Protein AF-A0A662EIA3-F1 (afdb_monomer_lite)

Sequence (96 aa):
MPPRAELRLPVKLLASPLQTQLIGSLAEPVLAAFEEATGVVLVPTEDLPPGPGIAALLLTGGTEARLLELAADTPGPVLVLTHGAHNSLPAGLEAV

pLDDT: mean 76.63, std 13.7, range [41.69, 92.19]

Radius of gyration: 13.6 Å; chains: 1; bounding box: 35×29×40 Å

Structure (mmCIF, N/CA/C/O backbone):
data_AF-A0A662EIA3-F1
#
_entry.id   AF-A0A662EIA3-F1
#
loop_
_atom_site.group_PDB
_atom_site.id
_atom_site.type_symbol
_atom_site.label_atom_id
_atom_site.label_alt_id
_atom_site.label_comp_id
_atom_site.label_asym_id
_atom_site.label_entity_id
_atom_site.label_seq_id
_atom_site.pdbx_PDB_ins_code
_atom_site.Cartn_x
_atom_site.Cartn_y
_atom_site.Cartn_z
_atom_site.occupancy
_atom_site.B_iso_or_equiv
_atom_site.auth_seq_id
_atom_site.auth_comp_id
_atom_site.auth_asym_id
_atom_site.auth_atom_id
_atom_site.pdbx_PDB_model_num
ATOM 1 N N . MET A 1 1 ? -18.041 9.615 25.313 1.00 44.53 1 MET A N 1
ATOM 2 C CA . MET A 1 1 ? -17.518 8.989 24.080 1.00 44.53 1 MET A CA 1
ATOM 3 C C . MET A 1 1 ? -16.318 8.158 24.498 1.00 44.53 1 MET A C 1
ATOM 5 O O . MET A 1 1 ? -15.474 8.728 25.182 1.00 44.53 1 MET A O 1
ATOM 9 N N . PRO A 1 2 ? -16.255 6.847 24.217 1.00 41.69 2 PRO A N 1
ATOM 10 C CA . PRO A 1 2 ? -15.026 6.101 24.470 1.00 41.69 2 PRO A CA 1
ATOM 11 C C . PRO A 1 2 ? -13.897 6.711 23.619 1.00 41.69 2 PRO A C 1
ATOM 13 O O . PRO A 1 2 ? -14.193 7.262 22.551 1.00 41.69 2 PRO A O 1
ATOM 16 N N . PRO A 1 3 ? -12.632 6.672 24.070 1.00 47.91 3 PRO A N 1
ATOM 17 C CA . PRO A 1 3 ? -11.518 7.096 23.231 1.00 47.91 3 PRO A CA 1
ATOM 18 C C . PRO A 1 3 ? -11.550 6.267 21.941 1.00 47.91 3 PRO A C 1
ATOM 20 O O . PRO A 1 3 ? -11.657 5.040 22.000 1.00 47.91 3 PRO A O 1
ATOM 23 N N . ARG A 1 4 ? -11.532 6.927 20.773 1.00 55.84 4 ARG A N 1
ATOM 24 C CA . ARG A 1 4 ? -11.320 6.232 19.497 1.00 55.84 4 ARG A CA 1
ATOM 25 C C . ARG A 1 4 ? -9.987 5.503 19.637 1.00 55.84 4 ARG A C 1
ATOM 27 O O . ARG A 1 4 ? -8.972 6.158 19.850 1.00 55.84 4 ARG A O 1
ATOM 34 N N . ALA A 1 5 ? -10.000 4.173 19.575 1.00 60.19 5 ALA A N 1
ATOM 35 C CA . ALA A 1 5 ? -8.766 3.423 19.408 1.00 60.19 5 ALA A CA 1
ATOM 36 C C . ALA A 1 5 ? -8.057 3.984 18.167 1.00 60.19 5 ALA A C 1
ATOM 38 O O . ALA A 1 5 ? -8.714 4.170 17.140 1.00 60.19 5 ALA A O 1
ATOM 39 N N . GLU A 1 6 ? -6.767 4.306 18.275 1.00 70.25 6 GLU A N 1
ATOM 40 C CA . GLU A 1 6 ? -5.963 4.667 17.107 1.00 70.25 6 GLU A CA 1
ATOM 41 C C . GLU A 1 6 ? -6.092 3.540 16.079 1.00 70.25 6 GLU A C 1
ATOM 43 O O . GLU A 1 6 ? -5.697 2.400 16.334 1.00 70.25 6 GLU A O 1
ATOM 48 N N . LEU A 1 7 ? -6.699 3.843 14.933 1.00 86.81 7 LEU A N 1
ATOM 49 C CA . LEU A 1 7 ? -6.822 2.895 13.837 1.00 86.81 7 LEU A CA 1
ATOM 50 C C . LEU A 1 7 ? -5.465 2.838 13.144 1.00 86.81 7 LEU A C 1
ATOM 52 O O . LEU A 1 7 ? -5.065 3.786 12.474 1.00 86.81 7 LEU A O 1
ATOM 56 N N . ARG A 1 8 ? -4.742 1.737 13.349 1.00 88.75 8 ARG A N 1
ATOM 57 C CA . ARG A 1 8 ? -3.418 1.502 12.767 1.00 88.75 8 ARG A CA 1
ATOM 58 C C . ARG A 1 8 ? -3.542 0.452 11.672 1.00 88.75 8 ARG A C 1
ATOM 60 O O . ARG A 1 8 ? -4.028 -0.646 11.938 1.00 88.75 8 ARG A O 1
ATOM 67 N N . LEU A 1 9 ? -3.104 0.782 10.463 1.00 88.19 9 LEU A N 1
ATOM 68 C CA . LEU A 1 9 ? -3.166 -0.097 9.297 1.00 88.19 9 LEU A CA 1
ATOM 69 C C . LEU A 1 9 ? -1.744 -0.445 8.835 1.00 88.19 9 LEU A C 1
ATOM 71 O O . LEU A 1 9 ? -1.041 0.442 8.347 1.00 88.19 9 LEU A O 1
ATOM 75 N N . PRO A 1 10 ? -1.300 -1.708 8.973 1.00 89.19 10 PRO A N 1
ATOM 76 C CA . PRO A 1 10 ? -0.049 -2.165 8.381 1.00 89.19 10 PRO A CA 1
ATOM 77 C C . PRO A 1 10 ? -0.079 -1.994 6.861 1.00 89.19 10 PRO A C 1
ATOM 79 O O . PRO A 1 10 ? -1.048 -2.391 6.213 1.00 89.19 10 PRO A O 1
ATOM 82 N N . VAL A 1 11 ? 0.976 -1.412 6.293 1.00 90.44 11 VAL A N 1
ATOM 83 C CA . VAL A 1 11 ? 1.074 -1.159 4.854 1.00 90.44 11 VAL A CA 1
ATOM 84 C C . VAL A 1 11 ? 2.456 -1.517 4.328 1.00 90.44 11 VAL A C 1
ATOM 86 O O . VAL A 1 11 ? 3.470 -1.168 4.930 1.00 90.44 11 VAL A O 1
ATOM 89 N N . LYS A 1 12 ? 2.512 -2.184 3.176 1.00 90.88 12 LYS A N 1
ATOM 90 C CA . LYS A 1 12 ? 3.774 -2.429 2.472 1.00 90.88 12 LYS A CA 1
ATOM 91 C C . LYS A 1 12 ? 4.075 -1.284 1.522 1.00 90.88 12 LYS A C 1
ATOM 93 O O . LYS A 1 12 ? 3.262 -0.957 0.658 1.00 90.88 12 LYS A O 1
ATOM 98 N N . LEU A 1 13 ? 5.243 -0.668 1.681 1.00 89.31 13 LEU A N 1
ATOM 99 C CA . LEU A 1 13 ? 5.680 0.403 0.792 1.00 89.31 13 LEU A CA 1
ATOM 100 C C . LEU A 1 13 ? 6.231 -0.198 -0.499 1.00 89.31 13 LEU A C 1
ATOM 102 O O . LEU A 1 13 ? 7.204 -0.953 -0.492 1.00 89.31 13 LEU A O 1
ATOM 106 N N . LEU A 1 14 ? 5.615 0.158 -1.621 1.00 87.44 14 LEU A N 1
ATOM 107 C CA . LEU A 1 14 ? 6.063 -0.240 -2.944 1.00 87.44 14 LEU A CA 1
ATOM 108 C C . LEU A 1 14 ? 6.651 0.971 -3.664 1.00 87.44 14 LEU A C 1
ATOM 110 O O . LEU A 1 14 ? 5.987 1.980 -3.908 1.00 87.44 14 LEU A O 1
ATOM 114 N N . ALA A 1 15 ? 7.926 0.851 -4.018 1.00 84.62 15 ALA A N 1
ATOM 115 C CA . ALA A 1 15 ? 8.647 1.827 -4.816 1.00 84.62 15 ALA A CA 1
ATOM 116 C C . ALA A 1 15 ? 9.620 1.130 -5.776 1.00 84.62 15 ALA A C 1
ATOM 118 O O . ALA A 1 15 ? 10.026 -0.017 -5.548 1.00 84.62 15 ALA A O 1
ATOM 119 N N . SER A 1 16 ? 9.989 1.831 -6.846 1.00 78.94 16 SER A N 1
ATOM 120 C CA . SER A 1 16 ? 10.963 1.368 -7.825 1.00 78.94 16 SER A CA 1
ATOM 121 C C . SER A 1 16 ? 12.317 1.072 -7.162 1.00 78.94 16 SER A C 1
ATOM 123 O O . SER A 1 16 ? 12.809 1.889 -6.375 1.00 78.94 16 SER A O 1
ATOM 125 N N . PRO A 1 17 ? 12.982 -0.042 -7.520 1.00 67.38 17 PRO A N 1
ATOM 126 C CA . PRO A 1 17 ? 14.313 -0.373 -7.012 1.00 67.38 17 PRO A CA 1
ATOM 127 C C . PRO A 1 17 ? 15.406 0.600 -7.489 1.00 67.38 17 PRO A C 1
ATOM 129 O O . PRO A 1 17 ? 16.508 0.594 -6.948 1.00 67.38 17 PRO A O 1
ATOM 132 N N . LEU A 1 18 ? 15.115 1.458 -8.474 1.00 61.88 18 LEU A N 1
ATOM 133 C CA . LEU A 1 18 ? 16.062 2.434 -9.024 1.00 61.88 18 LEU A CA 1
ATOM 134 C C . LEU A 1 18 ? 16.305 3.644 -8.104 1.00 61.88 18 LEU A C 1
ATOM 136 O O . LEU A 1 18 ? 17.228 4.415 -8.354 1.00 61.88 18 LEU A O 1
ATOM 140 N N . GLN A 1 19 ? 15.489 3.835 -7.060 1.00 60.75 19 GLN A N 1
ATOM 141 C CA . GLN A 1 19 ? 15.546 5.010 -6.178 1.00 60.75 19 GLN A CA 1
ATOM 142 C C . GLN A 1 19 ? 15.471 4.651 -4.685 1.00 60.75 19 GLN A C 1
ATOM 144 O O . GLN A 1 19 ? 14.747 5.275 -3.911 1.00 60.75 19 GLN A O 1
ATOM 149 N N . THR A 1 20 ? 16.255 3.665 -4.246 1.00 59.12 20 THR A N 1
ATOM 150 C CA . THR A 1 20 ? 16.279 3.200 -2.843 1.00 59.12 20 THR A CA 1
ATOM 151 C C . THR A 1 20 ? 16.585 4.295 -1.815 1.00 59.12 20 THR A C 1
ATOM 153 O O . THR A 1 20 ? 16.078 4.231 -0.700 1.00 59.12 20 THR A O 1
ATOM 156 N N . GLN A 1 21 ? 17.347 5.333 -2.177 1.00 56.94 21 GLN A N 1
ATOM 157 C CA . GLN A 1 21 ? 17.687 6.443 -1.271 1.00 56.94 21 GLN A CA 1
ATOM 158 C C . GLN A 1 21 ? 16.560 7.474 -1.065 1.00 56.94 21 GLN A C 1
ATOM 160 O O . GLN A 1 21 ? 16.672 8.310 -0.174 1.00 56.94 21 GLN A O 1
ATOM 165 N N . LEU A 1 22 ? 15.476 7.428 -1.850 1.00 65.00 22 LEU A N 1
ATOM 166 C CA . LEU A 1 22 ? 14.403 8.439 -1.834 1.00 65.00 22 LEU A CA 1
ATOM 167 C C . LEU A 1 22 ? 13.084 7.934 -1.229 1.00 65.00 22 LEU A C 1
ATOM 169 O O . LEU A 1 22 ? 12.128 8.693 -1.118 1.00 65.00 22 LEU A O 1
ATOM 173 N N . ILE A 1 23 ? 13.004 6.665 -0.820 1.00 69.38 23 ILE A N 1
ATOM 174 C CA . ILE A 1 23 ? 11.741 6.080 -0.344 1.00 69.38 23 ILE A CA 1
ATOM 175 C C . ILE A 1 23 ? 11.291 6.735 0.967 1.00 69.38 23 ILE A C 1
ATOM 177 O O . ILE A 1 23 ? 10.122 7.079 1.092 1.00 69.38 23 ILE A O 1
ATOM 181 N N . GLY A 1 24 ? 12.209 6.961 1.913 1.00 65.75 24 GLY A N 1
ATOM 182 C CA . GLY A 1 24 ? 11.883 7.601 3.194 1.00 65.75 24 GLY A CA 1
ATOM 183 C C . GLY A 1 24 ? 11.367 9.032 3.024 1.00 65.75 24 GLY A C 1
ATOM 184 O O . GLY A 1 24 ? 10.310 9.373 3.548 1.00 65.75 24 GLY A O 1
ATOM 185 N N . SER A 1 25 ? 12.049 9.838 2.203 1.00 75.06 25 SER A N 1
ATOM 186 C CA . SER A 1 25 ? 11.655 11.227 1.937 1.00 75.06 25 SER A CA 1
ATOM 187 C C . SER A 1 25 ? 10.351 11.356 1.144 1.00 75.06 25 SER A C 1
ATOM 189 O O . SER A 1 25 ? 9.684 12.383 1.241 1.00 75.06 25 SER A O 1
ATOM 191 N N . LEU A 1 26 ? 9.974 10.331 0.373 1.00 78.56 26 LEU A N 1
ATOM 192 C CA . LEU A 1 26 ? 8.685 10.265 -0.321 1.00 78.56 26 LEU A CA 1
ATOM 193 C C . LEU A 1 26 ? 7.562 9.717 0.566 1.00 78.56 26 LEU A C 1
ATOM 195 O O . LEU A 1 26 ? 6.419 10.142 0.426 1.00 78.56 26 LEU A O 1
ATOM 199 N N . ALA A 1 27 ? 7.860 8.773 1.458 1.00 85.31 27 ALA A N 1
ATOM 200 C CA . ALA A 1 27 ? 6.855 8.121 2.288 1.00 85.31 27 ALA A CA 1
ATOM 201 C C . ALA A 1 27 ? 6.341 9.041 3.401 1.00 85.31 27 ALA A C 1
ATOM 203 O O . ALA A 1 27 ? 5.130 9.151 3.574 1.00 85.31 27 ALA A O 1
ATOM 204 N N . GLU A 1 28 ? 7.232 9.718 4.132 1.00 87.81 28 GLU A N 1
ATOM 205 C CA . GLU A 1 28 ? 6.861 10.520 5.309 1.00 87.81 28 GLU A CA 1
ATOM 206 C C . GLU A 1 28 ? 5.756 11.557 5.029 1.00 87.81 28 GLU A C 1
ATOM 208 O O . GLU A 1 28 ? 4.760 11.552 5.759 1.00 87.81 28 GLU A O 1
ATOM 213 N N . PRO A 1 29 ? 5.835 12.388 3.966 1.00 86.19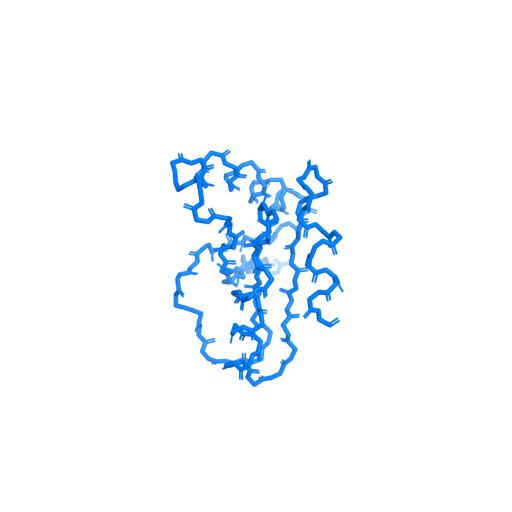 29 PRO A N 1
ATOM 214 C CA . PRO A 1 29 ? 4.787 13.367 3.684 1.00 86.19 29 PRO A CA 1
ATOM 215 C C . PRO A 1 29 ? 3.441 12.715 3.352 1.00 86.19 29 PRO A C 1
ATOM 217 O O . PRO A 1 29 ? 2.393 13.232 3.730 1.00 86.19 29 PRO A O 1
ATOM 220 N N . VAL A 1 30 ? 3.462 11.571 2.660 1.00 87.19 30 VAL A N 1
ATOM 221 C CA . VAL A 1 30 ? 2.248 10.846 2.258 1.00 87.19 30 VAL A CA 1
ATOM 222 C C . VAL A 1 30 ? 1.572 10.204 3.467 1.00 87.19 30 VAL A C 1
ATOM 224 O O . VAL A 1 30 ? 0.354 10.295 3.604 1.00 87.19 30 VAL A O 1
ATOM 227 N N . LEU A 1 31 ? 2.353 9.586 4.358 1.00 90.12 31 LEU A N 1
ATOM 228 C CA . LEU A 1 31 ? 1.850 8.978 5.592 1.00 90.12 31 LEU A CA 1
ATOM 229 C C . LEU A 1 31 ? 1.231 10.041 6.509 1.00 90.12 31 LEU A C 1
ATOM 231 O O . LEU A 1 31 ? 0.107 9.857 6.971 1.00 90.12 31 LEU A O 1
ATOM 235 N N . ALA A 1 32 ? 1.923 11.169 6.703 1.00 89.88 32 ALA A N 1
ATOM 236 C CA . ALA A 1 32 ? 1.435 12.277 7.520 1.00 89.88 32 ALA A CA 1
ATOM 237 C C . ALA A 1 32 ? 0.145 12.886 6.952 1.00 89.88 32 ALA A C 1
ATOM 239 O O . ALA A 1 32 ? -0.825 13.066 7.684 1.00 89.88 32 ALA A O 1
ATOM 240 N N . ALA A 1 33 ? 0.096 13.140 5.639 1.00 88.50 33 ALA A N 1
ATOM 241 C CA . ALA A 1 33 ? -1.099 13.680 4.992 1.00 88.50 33 ALA A CA 1
ATOM 242 C C . ALA A 1 33 ? -2.296 12.718 5.080 1.00 88.50 33 ALA A C 1
ATOM 244 O O . ALA A 1 33 ? -3.434 13.154 5.261 1.00 88.50 33 ALA A O 1
ATOM 245 N N . PHE A 1 34 ? -2.060 11.407 4.970 1.00 89.31 34 PHE A N 1
ATOM 246 C CA . PHE A 1 34 ? -3.113 10.404 5.122 1.00 89.31 34 PHE A CA 1
ATOM 247 C C . PHE A 1 34 ? -3.649 10.358 6.556 1.00 89.31 34 PHE A C 1
ATOM 249 O O . PHE A 1 34 ? -4.867 10.328 6.751 1.00 89.31 34 PHE A O 1
ATOM 256 N N . GLU A 1 35 ? -2.764 10.383 7.554 1.00 91.94 35 GLU A N 1
ATOM 257 C CA . GLU A 1 35 ? -3.150 10.426 8.966 1.00 91.94 35 GLU A CA 1
ATOM 258 C C . GLU A 1 35 ? -3.947 11.694 9.284 1.00 91.94 35 GLU A C 1
ATOM 260 O O . GLU A 1 35 ? -5.029 11.601 9.861 1.00 91.94 35 GLU A O 1
ATOM 265 N N . GLU A 1 36 ? -3.483 12.863 8.842 1.00 90.56 36 GLU A N 1
ATOM 266 C CA . GLU A 1 36 ? -4.181 14.137 9.042 1.00 90.56 36 GLU A CA 1
ATOM 267 C C . GLU A 1 36 ? -5.587 14.125 8.421 1.00 90.56 36 GLU A C 1
ATOM 269 O O . GLU A 1 36 ? -6.554 14.571 9.041 1.00 90.56 36 GLU A O 1
ATOM 274 N N . ALA A 1 37 ? -5.727 13.567 7.215 1.00 89.00 37 ALA A N 1
ATOM 275 C CA . ALA A 1 37 ? -6.997 13.540 6.497 1.00 89.00 37 ALA A CA 1
ATOM 276 C C . ALA A 1 37 ? -8.000 12.506 7.039 1.00 89.00 37 ALA A C 1
ATOM 278 O O . ALA A 1 37 ? -9.211 12.704 6.920 1.00 89.00 37 ALA A O 1
ATOM 279 N N . THR A 1 38 ? -7.526 11.385 7.593 1.00 89.25 38 THR A N 1
ATOM 280 C CA . THR A 1 38 ? -8.381 10.222 7.909 1.00 89.25 38 THR A CA 1
ATOM 281 C C . THR A 1 38 ? -8.426 9.858 9.392 1.00 89.25 38 THR A C 1
ATOM 283 O O . THR A 1 38 ? -9.359 9.180 9.832 1.00 89.25 38 THR A O 1
ATOM 286 N N . GLY A 1 39 ? -7.435 10.287 10.175 1.00 90.19 39 GLY A N 1
ATOM 287 C CA . GLY A 1 39 ? -7.185 9.815 11.536 1.00 90.19 39 GLY A CA 1
ATOM 288 C C . GLY A 1 39 ? -6.698 8.362 11.616 1.00 90.19 39 GLY A C 1
ATOM 289 O O . GLY A 1 39 ? -6.744 7.775 12.697 1.00 90.19 39 GLY A O 1
ATOM 290 N N . VAL A 1 40 ? -6.294 7.756 10.492 1.00 90.62 40 VAL A N 1
ATOM 291 C CA . VAL A 1 40 ? -5.746 6.394 10.418 1.00 90.62 40 VAL A CA 1
ATOM 292 C C . VAL A 1 40 ? -4.234 6.469 10.246 1.00 90.62 40 VAL A C 1
ATOM 294 O O . VAL A 1 40 ? -3.737 7.092 9.311 1.00 90.62 40 VAL A O 1
ATOM 297 N N . VAL A 1 41 ? -3.503 5.773 11.111 1.00 92.19 41 VAL A N 1
ATOM 298 C CA . VAL A 1 41 ? -2.043 5.690 11.046 1.00 92.19 41 VAL A CA 1
ATOM 299 C C . VAL A 1 41 ? -1.657 4.536 10.130 1.00 92.19 41 VAL A C 1
ATOM 301 O O . VAL A 1 41 ? -1.863 3.365 10.464 1.00 92.19 41 VAL A O 1
ATOM 304 N N . LEU A 1 42 ? -1.075 4.851 8.977 1.00 90.94 42 LEU A N 1
ATOM 305 C CA . LEU A 1 42 ? -0.428 3.853 8.132 1.00 90.94 42 LEU A CA 1
ATOM 306 C C . LEU A 1 42 ? 0.909 3.460 8.766 1.00 90.94 42 LEU A C 1
ATOM 308 O O . LEU A 1 42 ? 1.746 4.316 9.041 1.00 90.94 42 LEU A O 1
ATOM 312 N N . VAL A 1 43 ? 1.113 2.167 9.006 1.00 91.00 43 VAL A N 1
ATOM 313 C CA . VAL A 1 43 ? 2.324 1.631 9.638 1.00 91.00 43 VAL A CA 1
ATOM 314 C C . VAL A 1 43 ? 3.127 0.871 8.583 1.00 91.00 43 VAL A C 1
ATOM 316 O O . VAL A 1 43 ? 2.756 -0.260 8.258 1.00 91.00 43 VAL A O 1
ATOM 319 N N . PRO A 1 44 ? 4.205 1.461 8.031 1.00 90.19 44 PRO A N 1
ATOM 320 C CA . PRO A 1 44 ? 5.087 0.770 7.101 1.00 90.19 44 PRO A CA 1
ATOM 321 C C . PRO A 1 44 ? 5.600 -0.542 7.688 1.00 90.19 44 PRO A C 1
ATOM 323 O O . PRO A 1 44 ? 6.096 -0.576 8.816 1.00 90.19 44 PRO A O 1
ATOM 326 N N . THR A 1 45 ? 5.476 -1.625 6.928 1.00 87.44 45 THR A N 1
ATOM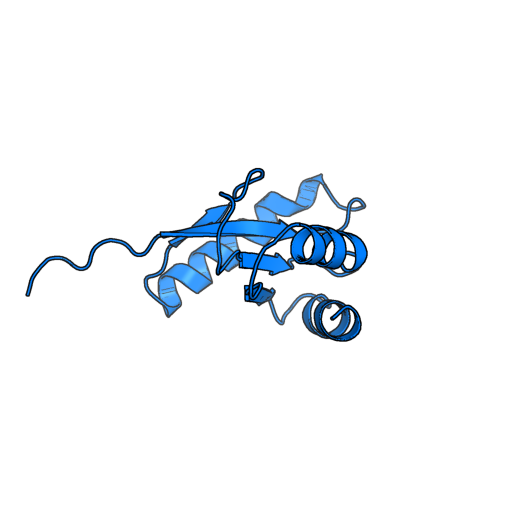 327 C CA . THR A 1 45 ? 5.962 -2.938 7.338 1.00 87.44 45 THR A CA 1
ATOM 328 C C . THR A 1 45 ? 6.458 -3.739 6.138 1.00 87.44 45 THR A C 1
ATOM 330 O O . THR A 1 45 ? 5.877 -3.682 5.052 1.00 87.44 45 THR A O 1
ATOM 333 N N . GLU A 1 46 ? 7.541 -4.488 6.334 1.00 81.25 46 GLU A N 1
ATOM 334 C CA . GLU A 1 46 ? 8.065 -5.417 5.324 1.00 81.25 46 GLU A CA 1
ATOM 335 C C . GLU A 1 46 ? 7.270 -6.730 5.318 1.00 81.25 46 GLU A C 1
ATOM 337 O O . GLU A 1 46 ? 6.946 -7.269 4.249 1.00 81.25 46 GLU A O 1
ATOM 342 N N . ASP A 1 47 ? 6.896 -7.169 6.524 1.00 78.56 47 ASP A N 1
ATOM 343 C CA . ASP A 1 47 ? 6.182 -8.406 6.815 1.00 78.56 47 ASP A CA 1
ATOM 344 C C . ASP A 1 47 ? 4.732 -8.091 7.171 1.00 78.56 47 ASP A C 1
ATOM 346 O O . ASP A 1 47 ? 4.378 -7.790 8.314 1.00 78.56 47 ASP A O 1
ATOM 350 N N . LEU A 1 48 ? 3.871 -8.132 6.158 1.00 75.25 48 LEU A N 1
ATOM 351 C CA . LEU A 1 48 ? 2.442 -7.998 6.381 1.00 75.25 48 LEU A CA 1
ATOM 352 C C . LEU A 1 48 ? 1.915 -9.270 7.053 1.00 75.25 48 LEU A C 1
ATOM 354 O O . LEU A 1 48 ? 2.221 -10.373 6.590 1.00 75.25 48 LEU A O 1
ATOM 358 N N . PRO A 1 49 ? 1.117 -9.148 8.127 1.00 71.25 49 PRO A N 1
ATOM 359 C CA . PRO A 1 49 ? 0.515 -10.315 8.743 1.00 71.25 49 PRO A CA 1
ATOM 360 C C . PRO A 1 49 ? -0.389 -11.017 7.719 1.00 71.25 49 PRO A C 1
ATOM 362 O O . PRO A 1 49 ? -1.156 -10.345 7.023 1.00 71.25 49 PRO A O 1
ATOM 365 N N . PRO A 1 50 ? -0.333 -12.356 7.624 1.00 66.31 50 PRO A N 1
ATOM 366 C CA . PRO A 1 50 ? -1.212 -13.097 6.734 1.00 66.31 50 PRO A CA 1
ATOM 367 C C . PRO A 1 50 ? -2.664 -12.885 7.167 1.00 66.31 50 PRO A C 1
ATOM 369 O O . PRO A 1 50 ? -3.022 -13.103 8.326 1.00 66.31 50 PRO A O 1
ATOM 372 N N . GLY A 1 51 ? -3.508 -12.451 6.236 1.00 63.38 51 GLY A N 1
ATOM 373 C CA . GLY A 1 51 ? -4.915 -12.198 6.511 1.00 63.38 51 GLY A CA 1
ATOM 374 C C . GLY A 1 51 ? -5.582 -11.330 5.445 1.00 63.38 51 GLY A C 1
ATOM 375 O O . GLY A 1 51 ? -4.901 -10.743 4.604 1.00 63.38 51 GLY A O 1
ATOM 376 N N . PRO A 1 52 ? -6.922 -11.250 5.462 1.00 60.72 52 PRO A N 1
ATOM 377 C CA . PRO A 1 52 ? -7.663 -10.400 4.542 1.00 60.72 52 PRO A CA 1
ATOM 378 C C . PRO A 1 52 ? -7.394 -8.918 4.830 1.00 60.72 52 PRO A C 1
ATOM 380 O O . PRO A 1 52 ? -7.280 -8.516 5.988 1.00 60.72 52 PRO A O 1
ATOM 383 N N . GLY A 1 53 ? -7.370 -8.092 3.780 1.00 65.06 53 GLY A N 1
ATOM 384 C CA . GLY A 1 53 ? -7.250 -6.638 3.926 1.00 65.06 53 GLY A CA 1
ATOM 385 C C . GLY A 1 53 ? -5.814 -6.130 4.046 1.00 65.06 53 GLY A C 1
ATOM 386 O O . GLY A 1 53 ? -5.573 -5.120 4.706 1.00 65.06 53 GLY A O 1
ATOM 387 N N . ILE A 1 54 ? -4.865 -6.811 3.403 1.00 81.31 54 ILE A N 1
ATOM 388 C CA . ILE A 1 54 ? -3.499 -6.314 3.240 1.00 81.31 54 ILE A CA 1
ATOM 389 C C . ILE A 1 54 ? -3.509 -5.005 2.442 1.00 81.31 54 ILE A C 1
ATOM 391 O O . ILE A 1 54 ? -4.156 -4.920 1.399 1.00 81.31 54 ILE A O 1
ATOM 395 N N . ALA A 1 55 ? -2.769 -3.999 2.917 1.00 88.12 55 ALA A N 1
ATOM 396 C CA . ALA A 1 55 ? -2.612 -2.722 2.233 1.00 88.12 55 ALA A CA 1
ATOM 397 C C . ALA A 1 55 ? -1.213 -2.568 1.617 1.00 88.12 55 ALA A C 1
ATOM 399 O O . ALA A 1 55 ? -0.197 -2.862 2.253 1.00 88.12 55 ALA A O 1
ATOM 400 N N . ALA A 1 56 ? -1.157 -2.035 0.400 1.00 89.69 56 ALA A N 1
ATOM 401 C CA . ALA A 1 56 ? 0.066 -1.611 -0.273 1.00 89.69 56 ALA A CA 1
ATOM 402 C C . ALA A 1 56 ? -0.000 -0.113 -0.582 1.00 89.69 56 ALA A C 1
ATOM 404 O O . ALA A 1 56 ? -1.034 0.368 -1.034 1.00 89.69 56 ALA A O 1
ATOM 405 N N . LEU A 1 57 ? 1.096 0.618 -0.370 1.00 89.69 57 LEU A N 1
ATOM 406 C CA . LEU A 1 57 ? 1.221 2.029 -0.741 1.00 89.69 57 LEU A CA 1
ATOM 407 C C . LEU A 1 57 ? 2.237 2.181 -1.872 1.00 89.69 57 LEU A C 1
ATOM 409 O O . LEU A 1 57 ? 3.435 1.982 -1.672 1.00 89.69 57 LEU A O 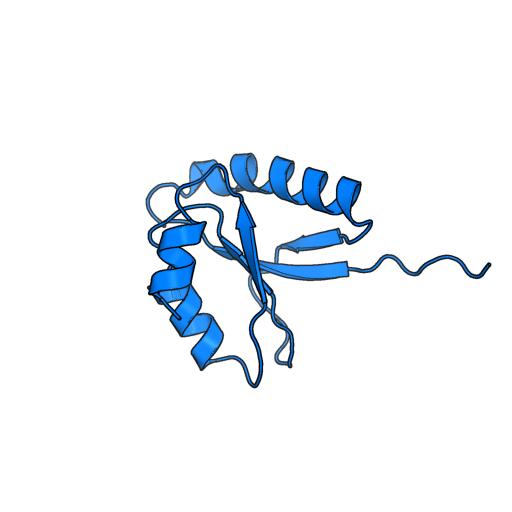1
ATOM 413 N N . LEU A 1 58 ? 1.751 2.555 -3.053 1.00 87.62 58 LEU A N 1
ATOM 414 C CA . LEU A 1 58 ? 2.554 2.757 -4.254 1.00 87.62 58 LEU A CA 1
ATOM 415 C C . LEU A 1 58 ? 3.061 4.200 -4.310 1.00 87.62 58 LEU A C 1
ATOM 417 O O . LEU A 1 58 ? 2.315 5.137 -4.616 1.00 87.62 58 LEU A O 1
ATOM 421 N N . LEU A 1 59 ? 4.357 4.371 -4.061 1.00 83.12 59 LEU A N 1
ATOM 422 C CA . LEU A 1 59 ? 5.023 5.676 -4.043 1.00 83.12 59 LEU A CA 1
ATOM 423 C C . LEU A 1 59 ? 5.575 6.077 -5.418 1.00 83.12 59 LEU A C 1
ATOM 425 O O . LEU A 1 59 ? 5.715 7.259 -5.708 1.00 83.12 59 LEU A O 1
ATOM 429 N N . THR A 1 60 ? 5.894 5.105 -6.276 1.00 79.75 60 THR A N 1
ATOM 430 C CA . THR A 1 60 ? 6.433 5.322 -7.633 1.00 79.75 60 THR A CA 1
ATOM 431 C C . THR A 1 60 ? 5.955 4.220 -8.590 1.00 79.75 60 THR A C 1
ATOM 433 O O . THR A 1 60 ? 5.446 3.190 -8.145 1.00 79.75 60 THR A O 1
ATOM 436 N N . GLY A 1 61 ? 6.075 4.445 -9.904 1.00 78.62 61 GLY A N 1
ATOM 437 C CA . GLY A 1 61 ? 5.788 3.422 -10.924 1.00 78.62 61 GLY A CA 1
ATOM 438 C C . GLY A 1 61 ? 6.876 2.343 -11.008 1.00 78.62 61 GLY A C 1
ATOM 439 O O . GLY A 1 61 ? 7.918 2.459 -10.355 1.00 78.62 61 GLY A O 1
ATOM 440 N N . GLY A 1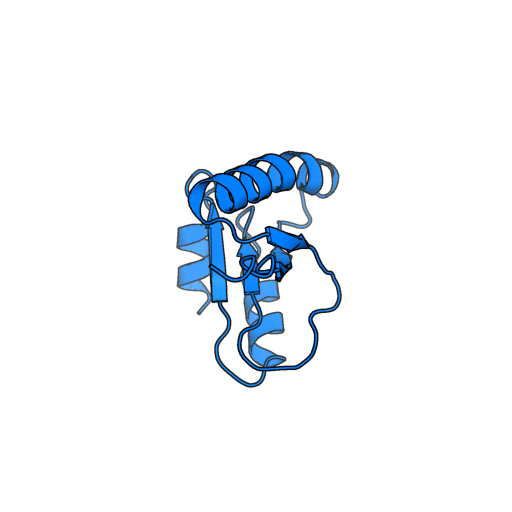 62 ? 6.659 1.299 -11.814 1.00 78.69 62 GLY A N 1
ATOM 441 C CA . GLY A 1 62 ? 7.588 0.163 -11.898 1.00 78.69 62 GLY A CA 1
ATOM 442 C C . GLY A 1 62 ? 7.472 -0.777 -10.694 1.00 78.69 62 GLY A C 1
AT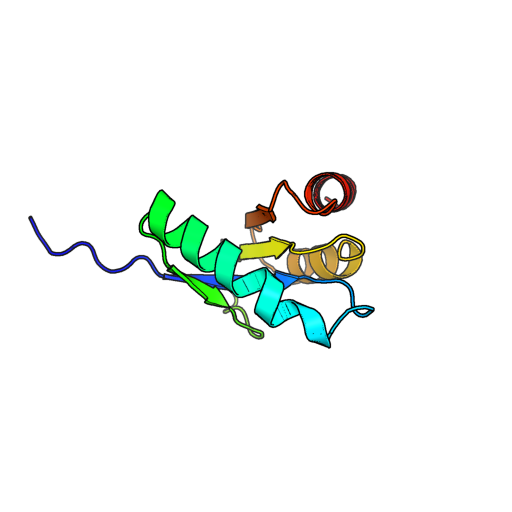OM 443 O O . GLY A 1 62 ? 8.461 -1.384 -10.277 1.00 78.69 62 GLY A O 1
ATOM 444 N N . THR A 1 63 ? 6.295 -0.814 -10.068 1.00 83.69 63 THR A N 1
ATOM 445 C CA . THR A 1 63 ? 5.990 -1.597 -8.858 1.00 83.69 63 THR A CA 1
ATOM 446 C C . THR A 1 63 ? 4.973 -2.711 -9.111 1.00 83.69 63 THR A C 1
ATOM 448 O O . THR A 1 63 ? 4.615 -3.438 -8.187 1.00 83.69 63 THR A O 1
ATOM 451 N N . GLU A 1 64 ? 4.566 -2.895 -10.365 1.00 84.25 64 GLU A N 1
ATOM 452 C CA . GLU A 1 64 ? 3.470 -3.757 -10.811 1.00 84.25 64 GLU A CA 1
ATOM 453 C C . GLU A 1 64 ? 3.739 -5.221 -10.465 1.00 84.25 64 GLU A C 1
ATOM 455 O O . GLU A 1 64 ? 2.915 -5.874 -9.832 1.00 84.25 64 GLU A O 1
ATOM 460 N N . ALA A 1 65 ? 4.940 -5.716 -10.787 1.00 85.06 65 ALA A N 1
ATOM 461 C CA . ALA A 1 65 ? 5.338 -7.087 -10.470 1.00 85.06 65 ALA A CA 1
ATOM 462 C C . ALA A 1 65 ? 5.282 -7.371 -8.958 1.00 85.06 65 ALA A C 1
ATOM 464 O O . ALA A 1 65 ? 4.778 -8.406 -8.540 1.00 85.06 65 ALA A O 1
ATOM 465 N N . ARG A 1 66 ? 5.719 -6.414 -8.129 1.00 85.94 66 ARG A N 1
ATOM 466 C CA . ARG A 1 66 ? 5.717 -6.551 -6.662 1.00 85.94 66 ARG A CA 1
ATOM 467 C C . ARG A 1 66 ? 4.305 -6.491 -6.078 1.00 85.94 66 ARG A C 1
ATOM 469 O O . ARG A 1 66 ? 4.037 -7.128 -5.063 1.00 85.94 66 ARG A O 1
ATOM 476 N N . LEU A 1 67 ? 3.414 -5.710 -6.692 1.00 86.06 67 LEU A N 1
ATOM 477 C CA . LEU A 1 67 ? 2.004 -5.672 -6.312 1.00 86.06 67 LEU A CA 1
ATOM 478 C C . LEU A 1 67 ? 1.311 -6.999 -6.652 1.00 86.06 67 LEU A C 1
ATOM 480 O O . LEU A 1 67 ? 0.560 -7.514 -5.827 1.00 86.06 67 LEU A O 1
ATOM 484 N N . LEU A 1 68 ? 1.602 -7.571 -7.824 1.00 86.56 68 LEU A N 1
ATOM 485 C CA . LEU A 1 68 ? 1.102 -8.884 -8.236 1.00 86.56 68 LEU A CA 1
ATOM 486 C C . LEU A 1 68 ? 1.602 -10.011 -7.328 1.00 86.56 68 LEU A C 1
ATOM 488 O O . LEU A 1 68 ? 0.805 -10.850 -6.921 1.00 86.56 68 LEU A O 1
ATOM 492 N N . GLU A 1 69 ? 2.888 -10.009 -6.973 1.00 87.31 69 GLU A N 1
ATOM 493 C CA . GLU A 1 69 ? 3.459 -10.947 -5.994 1.00 87.31 69 GLU A CA 1
ATOM 494 C C . GLU A 1 69 ? 2.722 -10.853 -4.652 1.00 87.31 69 GLU A C 1
ATOM 496 O O . GLU A 1 69 ? 2.262 -11.860 -4.120 1.00 87.31 69 GLU A O 1
ATOM 501 N N . LEU A 1 70 ? 2.517 -9.631 -4.146 1.00 85.62 70 LEU A N 1
ATOM 502 C CA . LEU A 1 70 ? 1.779 -9.419 -2.904 1.00 85.62 70 LEU A CA 1
ATOM 503 C C . LEU A 1 70 ? 0.337 -9.938 -2.988 1.00 85.62 70 LEU A C 1
ATOM 505 O O . LEU A 1 70 ? -0.153 -10.546 -2.037 1.00 85.62 70 LEU A O 1
ATOM 509 N N . ALA A 1 71 ? -0.349 -9.694 -4.105 1.00 84.94 71 ALA A N 1
ATOM 510 C CA . ALA A 1 71 ? -1.718 -10.151 -4.311 1.00 84.94 71 ALA A CA 1
ATOM 511 C C . ALA A 1 71 ? -1.815 -11.678 -4.425 1.00 84.94 71 ALA A C 1
ATOM 513 O O . ALA A 1 71 ? -2.739 -12.263 -3.865 1.00 84.94 71 ALA A O 1
ATOM 514 N N . ALA A 1 72 ? -0.857 -12.325 -5.093 1.00 85.25 72 ALA A N 1
ATOM 515 C CA . ALA A 1 72 ? -0.807 -13.779 -5.224 1.00 85.25 72 ALA A CA 1
ATOM 516 C C . ALA A 1 72 ? -0.649 -14.484 -3.865 1.00 85.25 72 ALA A C 1
ATOM 518 O O . ALA A 1 72 ? -1.259 -15.530 -3.641 1.00 85.25 72 ALA A O 1
ATOM 519 N N . ASP A 1 73 ? 0.113 -13.880 -2.952 1.00 80.44 73 ASP A N 1
ATOM 520 C CA . ASP A 1 73 ? 0.378 -14.421 -1.615 1.00 80.44 73 ASP A CA 1
ATOM 521 C C . ASP A 1 73 ? -0.686 -14.031 -0.570 1.00 80.44 73 ASP A C 1
ATOM 523 O O . ASP A 1 73 ? -0.642 -14.488 0.577 1.00 80.44 73 ASP A O 1
ATOM 527 N N . THR A 1 74 ? -1.669 -13.202 -0.943 1.00 77.75 74 THR A N 1
ATOM 528 C CA . THR A 1 74 ? -2.696 -12.695 -0.025 1.00 77.75 74 THR A CA 1
ATOM 529 C C . THR A 1 74 ? -4.034 -13.415 -0.215 1.00 77.75 74 THR A C 1
ATOM 531 O O . THR A 1 74 ? -4.701 -13.235 -1.235 1.00 77.75 74 THR A O 1
ATOM 534 N N . PRO A 1 75 ? -4.530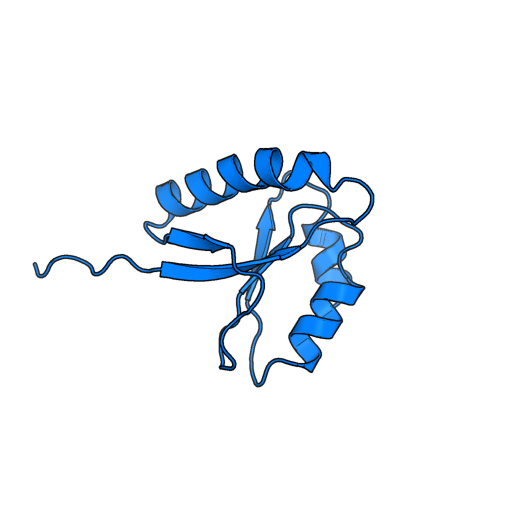 -14.163 0.788 1.00 76.94 75 PRO A N 1
ATOM 535 C CA . PRO A 1 75 ? -5.895 -14.668 0.758 1.00 76.94 75 PRO A CA 1
ATOM 536 C C . PRO A 1 75 ? -6.898 -13.523 0.990 1.00 76.94 75 PRO A C 1
ATOM 538 O O . PRO A 1 75 ? -7.163 -13.126 2.125 1.00 76.94 75 PRO A O 1
ATOM 541 N N . GLY A 1 76 ? -7.487 -13.009 -0.093 1.00 79.38 76 GLY A N 1
ATOM 542 C CA . GLY A 1 76 ? -8.559 -12.006 -0.054 1.00 79.38 76 GLY A CA 1
ATOM 543 C C . GLY A 1 76 ? -8.223 -10.711 -0.802 1.00 79.38 76 GLY A C 1
ATOM 544 O O . GLY A 1 76 ? -7.284 -10.681 -1.592 1.00 79.38 76 GLY A O 1
ATOM 545 N N . PRO A 1 77 ? -9.008 -9.636 -0.602 1.00 82.06 77 PRO A N 1
ATOM 546 C CA . PRO A 1 77 ? -8.770 -8.373 -1.289 1.00 82.06 77 PRO A CA 1
ATOM 547 C C . PRO A 1 77 ? -7.498 -7.685 -0.776 1.00 82.06 77 PRO A C 1
ATOM 549 O O . PRO A 1 77 ? -7.251 -7.640 0.434 1.00 82.06 77 PRO A O 1
ATOM 552 N N . VAL A 1 78 ? -6.752 -7.087 -1.707 1.00 84.94 78 VAL A N 1
ATOM 553 C CA . VAL A 1 78 ? -5.641 -6.171 -1.428 1.00 84.94 78 VAL A CA 1
ATOM 554 C C . VAL A 1 78 ? -6.135 -4.735 -1.577 1.00 84.94 78 VAL A C 1
ATOM 556 O O . VAL A 1 78 ? -6.735 -4.372 -2.588 1.00 84.94 78 VAL A O 1
ATOM 559 N N . LEU A 1 79 ? -5.877 -3.905 -0.570 1.00 87.19 79 LEU A N 1
ATOM 560 C CA . LEU A 1 79 ? -6.098 -2.467 -0.636 1.00 87.19 79 LEU A CA 1
ATOM 561 C C . LEU A 1 79 ? -4.876 -1.797 -1.264 1.00 87.19 79 LEU A C 1
ATOM 563 O O . LEU A 1 79 ? -3.782 -1.824 -0.704 1.00 87.19 79 LEU A O 1
ATOM 567 N N . VAL A 1 80 ? -5.074 -1.152 -2.408 1.00 86.56 80 VAL A N 1
ATOM 568 C CA . VAL A 1 80 ? -4.018 -0.406 -3.093 1.00 86.56 80 VAL A CA 1
ATOM 569 C C . VAL A 1 80 ? -4.202 1.080 -2.816 1.00 86.56 80 VAL A C 1
ATOM 571 O O . VAL A 1 80 ? -5.174 1.698 -3.244 1.00 86.56 80 VAL A O 1
ATOM 574 N N . LEU A 1 81 ? -3.258 1.647 -2.075 1.00 86.69 81 LEU A N 1
ATOM 575 C CA . LEU A 1 81 ? -3.128 3.071 -1.818 1.00 86.69 81 LEU A CA 1
ATOM 576 C C . LEU A 1 81 ? -2.068 3.643 -2.752 1.00 86.69 81 LEU A C 1
ATOM 578 O O . LEU A 1 81 ? -1.049 3.021 -3.045 1.00 86.69 81 LEU A O 1
ATOM 582 N N . THR A 1 82 ? -2.294 4.857 -3.218 1.00 81.12 82 THR A N 1
ATOM 583 C CA . THR A 1 82 ? -1.421 5.511 -4.188 1.00 81.12 82 THR A CA 1
ATOM 584 C C . THR A 1 82 ? -1.457 7.010 -3.978 1.00 81.12 82 THR A C 1
ATOM 586 O O . THR A 1 82 ? -2.482 7.578 -3.595 1.00 81.12 82 THR A O 1
ATOM 589 N N . HIS A 1 83 ? -0.319 7.652 -4.215 1.00 73.75 83 HIS A N 1
ATOM 590 C CA . HIS A 1 83 ? -0.217 9.096 -4.165 1.00 73.75 83 HIS A CA 1
ATOM 591 C C . HIS A 1 83 ? -0.325 9.676 -5.578 1.00 73.75 83 HIS A C 1
ATOM 593 O O . HIS A 1 83 ? 0.524 9.420 -6.429 1.00 73.75 83 HIS A O 1
ATOM 599 N N . GLY A 1 84 ? -1.349 10.502 -5.815 1.00 66.06 84 GLY A N 1
ATOM 600 C CA . GLY A 1 84 ? -1.699 10.996 -7.152 1.00 66.06 84 GLY A CA 1
ATOM 601 C C . GLY A 1 84 ? -0.649 11.878 -7.841 1.00 66.06 84 GLY A C 1
ATOM 602 O O . GLY A 1 84 ? -0.767 12.117 -9.038 1.00 66.06 84 GLY A O 1
ATOM 603 N N . ALA A 1 85 ? 0.372 12.362 -7.123 1.00 62.41 85 ALA A N 1
ATOM 604 C CA . ALA A 1 85 ? 1.431 13.193 -7.707 1.00 62.41 85 ALA A CA 1
ATOM 605 C C . ALA A 1 85 ? 2.584 12.392 -8.336 1.00 62.41 85 ALA A C 1
ATOM 607 O O . ALA A 1 85 ? 3.400 12.959 -9.062 1.00 62.41 85 ALA A O 1
ATOM 608 N N . HIS A 1 86 ? 2.676 11.091 -8.063 1.00 62.28 86 HIS A N 1
ATOM 609 C CA . HIS A 1 86 ? 3.663 10.219 -8.690 1.00 62.28 86 HIS A CA 1
ATOM 610 C C . HIS A 1 86 ? 2.912 9.360 -9.705 1.00 62.28 86 HIS A C 1
ATOM 612 O O . HIS A 1 86 ? 1.778 8.970 -9.448 1.00 62.28 86 HIS A O 1
ATOM 618 N N . ASN A 1 87 ? 3.502 9.070 -10.867 1.00 55.72 87 ASN A N 1
ATOM 619 C CA . ASN A 1 87 ? 2.891 8.270 -11.947 1.00 55.72 87 ASN A CA 1
ATOM 620 C C . ASN A 1 87 ? 2.592 6.797 -11.549 1.00 55.72 87 ASN A C 1
ATOM 622 O O . ASN A 1 87 ? 2.637 5.902 -12.385 1.00 55.72 87 ASN A O 1
ATOM 626 N N . SER A 1 88 ? 2.346 6.518 -10.270 1.00 56.84 88 SER A N 1
ATOM 627 C CA . SER A 1 88 ? 2.133 5.211 -9.670 1.00 56.84 88 SER A CA 1
ATOM 628 C C . SER A 1 88 ? 0.677 4.742 -9.731 1.00 56.84 88 SER A C 1
ATOM 630 O O . SER A 1 88 ? 0.452 3.538 -9.718 1.00 56.84 88 SER A O 1
ATOM 632 N N . LEU A 1 89 ? -0.313 5.644 -9.823 1.00 55.50 89 LEU A N 1
ATOM 633 C CA . LEU A 1 89 ? -1.733 5.257 -9.889 1.00 55.50 89 LEU A CA 1
ATOM 634 C C . LEU A 1 89 ? -2.117 4.573 -11.218 1.00 55.50 89 LEU A C 1
ATOM 636 O O . LEU A 1 89 ? -2.694 3.492 -11.150 1.00 55.50 89 LEU A O 1
ATOM 640 N N . PRO A 1 90 ? -1.803 5.117 -12.415 1.00 54.38 90 PRO A N 1
ATOM 641 C CA . PRO A 1 90 ? -2.122 4.430 -13.670 1.00 54.38 90 PRO A CA 1
ATOM 642 C C . PRO A 1 90 ? -1.390 3.089 -13.789 1.00 54.38 90 PRO A C 1
ATOM 644 O O . PRO A 1 90 ? -1.990 2.087 -14.153 1.00 54.38 90 PRO A O 1
ATOM 647 N N . ALA A 1 91 ? -0.120 3.058 -13.379 1.00 55.69 91 ALA A N 1
ATOM 648 C CA . ALA A 1 91 ? 0.714 1.864 -13.432 1.00 55.69 91 ALA A CA 1
ATOM 649 C C . ALA A 1 91 ? 0.203 0.757 -12.485 1.00 55.69 91 ALA A C 1
ATOM 651 O O . ALA A 1 91 ? 0.129 -0.409 -12.859 1.00 55.69 91 ALA A O 1
ATOM 652 N N . GLY A 1 92 ? -0.252 1.135 -11.284 1.00 52.88 92 GLY A N 1
ATOM 653 C CA . GLY A 1 92 ? -0.887 0.215 -10.342 1.00 52.88 92 GLY A CA 1
ATOM 654 C C . GLY A 1 92 ? -2.258 -0.305 -10.784 1.00 52.88 92 GLY A C 1
ATOM 655 O O . GLY A 1 92 ? -2.649 -1.367 -10.324 1.00 52.88 92 GLY A O 1
ATOM 656 N N . LEU A 1 93 ? -2.983 0.402 -11.658 1.00 53.97 93 LEU A N 1
ATOM 657 C CA . LEU A 1 93 ? -4.285 -0.033 -12.187 1.00 53.97 93 LEU A CA 1
ATOM 658 C C . LEU A 1 93 ? -4.173 -0.903 -13.447 1.00 53.97 93 LEU A C 1
ATOM 660 O O . LEU A 1 93 ? -5.081 -1.677 -13.716 1.00 53.97 93 LEU A O 1
ATOM 664 N N . GLU A 1 94 ? -3.089 -0.794 -14.217 1.00 56.72 94 GLU A N 1
ATOM 665 C CA . GLU A 1 94 ? -2.828 -1.685 -15.362 1.00 56.72 94 GLU A CA 1
ATOM 666 C C . GLU A 1 94 ? -2.363 -3.085 -14.927 1.00 56.72 94 GLU A C 1
ATOM 668 O O . GLU A 1 94 ? -2.434 -4.036 -15.704 1.00 56.72 94 GLU A O 1
ATOM 673 N N . ALA A 1 95 ? -1.874 -3.207 -13.691 1.00 54.12 95 ALA A N 1
ATOM 674 C CA . ALA A 1 95 ? -1.298 -4.432 -13.154 1.00 54.12 95 ALA A CA 1
ATOM 675 C C . ALA A 1 95 ? -2.321 -5.423 -12.576 1.00 54.12 95 ALA A C 1
ATOM 677 O O . ALA A 1 95 ? -1.944 -6.569 -12.343 1.00 54.12 95 ALA A O 1
ATOM 678 N N . VAL A 1 96 ? -3.560 -4.998 -12.298 1.00 47.41 96 VAL A N 1
ATOM 679 C CA . VAL A 1 96 ? -4.572 -5.777 -11.550 1.00 47.41 96 VAL A CA 1
ATOM 680 C C . VAL A 1 96 ? -5.817 -6.021 -12.390 1.00 47.41 96 VAL A C 1
ATOM 682 O O . VAL A 1 96 ? -6.295 -5.059 -13.027 1.00 47.41 96 VAL A O 1
#

Secondary structure (DSSP, 8-state):
-PPPP-EEEEEEEE--GGGGGGHHHHHHHHHHHHHHHHSEEEEE-SSPPSSS-EEEEE-SSS-HHHHHHHHHT-SSPEEEEE-TTSTHHHHHHH--

Foldseek 3Di:
DPPPDQAEAEEEEFDDPVCPPCSVVQVVVVQVVCCVVPVHGYDYDPDDDADEEYEYEYSEAPRLVVVVVVVVRHDYDYHYHYDPVHPRVVRNVVSD